Protein AF-A0A090R0D5-F1 (afdb_monomer_lite)

Structure (mmCIF, N/CA/C/O backbone):
data_AF-A0A090R0D5-F1
#
_entry.id   AF-A0A090R0D5-F1
#
loop_
_atom_site.group_PDB
_atom_site.id
_atom_site.type_symbol
_atom_site.label_atom_id
_atom_site.label_alt_id
_atom_site.label_comp_id
_atom_site.label_asym_id
_atom_site.label_entity_id
_atom_site.label_seq_id
_atom_site.pdbx_PDB_ins_code
_atom_site.Cartn_x
_atom_site.Cartn_y
_atom_site.Cartn_z
_atom_site.occupancy
_atom_site.B_iso_or_equiv
_atom_site.auth_seq_id
_atom_site.auth_comp_id
_atom_site.auth_asym_id
_atom_site.auth_atom_id
_atom_site.pdbx_PDB_model_num
ATOM 1 N N . MET A 1 1 ? 9.047 5.800 -23.393 1.00 75.44 1 MET A N 1
ATOM 2 C CA . MET A 1 1 ? 8.888 5.229 -22.033 1.00 75.44 1 MET A CA 1
ATOM 3 C C . MET A 1 1 ? 7.457 4.757 -21.819 1.00 75.44 1 MET A C 1
ATOM 5 O O . MET A 1 1 ? 7.276 3.574 -21.584 1.00 75.44 1 MET A O 1
ATOM 9 N N . VAL A 1 2 ? 6.457 5.630 -21.996 1.00 76.44 2 VAL A N 1
ATOM 10 C CA . VAL A 1 2 ? 5.025 5.266 -21.950 1.00 76.44 2 VAL A CA 1
ATOM 11 C C . VAL A 1 2 ? 4.692 4.081 -22.865 1.00 76.44 2 VAL A C 1
ATOM 13 O O . VAL A 1 2 ? 4.109 3.107 -22.404 1.00 76.44 2 VAL A O 1
ATOM 16 N N . ASP A 1 3 ? 5.153 4.093 -24.118 1.00 75.75 3 ASP A N 1
ATOM 17 C CA . ASP A 1 3 ? 4.887 2.983 -25.048 1.00 75.75 3 ASP A CA 1
ATOM 18 C C . ASP A 1 3 ? 5.462 1.649 -24.556 1.00 75.75 3 ASP A C 1
ATOM 20 O O . ASP A 1 3 ? 4.856 0.603 -24.746 1.00 75.75 3 ASP A O 1
ATOM 24 N N . LYS A 1 4 ? 6.596 1.670 -23.845 1.00 79.62 4 LYS A N 1
ATOM 25 C CA . LYS A 1 4 ? 7.201 0.457 -23.279 1.00 79.62 4 LYS A CA 1
ATOM 26 C C . LYS A 1 4 ? 6.389 -0.105 -22.107 1.00 79.62 4 LYS A C 1
ATOM 28 O O . LYS A 1 4 ? 6.327 -1.321 -21.955 1.00 79.62 4 LYS A O 1
ATOM 33 N N . LEU A 1 5 ? 5.762 0.766 -21.310 1.00 80.50 5 LEU A N 1
ATOM 34 C CA . LEU A 1 5 ? 4.833 0.360 -20.250 1.00 80.50 5 LEU A CA 1
ATOM 35 C C . LEU A 1 5 ? 3.595 -0.321 -20.848 1.00 80.50 5 LEU A C 1
ATOM 37 O O . LEU A 1 5 ? 3.241 -1.407 -20.399 1.00 80.50 5 LEU A O 1
ATOM 41 N N . LYS A 1 6 ? 3.028 0.261 -21.917 1.00 73.31 6 LYS A N 1
ATOM 42 C CA . LYS A 1 6 ? 1.845 -0.254 -22.631 1.00 73.31 6 LYS A CA 1
ATOM 43 C C . LYS A 1 6 ? 2.079 -1.567 -23.364 1.00 73.31 6 LYS A C 1
ATOM 45 O O . LYS A 1 6 ? 1.202 -2.419 -23.394 1.00 73.31 6 LYS A O 1
ATOM 50 N N . LEU A 1 7 ? 3.238 -1.703 -24.005 1.00 69.94 7 LEU A N 1
ATOM 51 C CA . LEU A 1 7 ? 3.538 -2.833 -24.884 1.00 69.94 7 LEU A CA 1
ATOM 52 C C . LEU A 1 7 ? 3.972 -4.096 -24.125 1.00 69.94 7 LEU A C 1
ATOM 54 O O . LEU A 1 7 ? 4.302 -5.083 -24.774 1.00 69.94 7 LEU A O 1
ATOM 58 N N . GLU A 1 8 ? 4.010 -4.063 -22.784 1.00 64.44 8 GLU A N 1
ATOM 59 C CA . GLU A 1 8 ? 4.335 -5.211 -21.915 1.00 64.44 8 GLU A CA 1
ATOM 60 C C . GLU A 1 8 ? 5.599 -5.983 -22.348 1.00 64.44 8 GLU A C 1
ATOM 62 O O . GLU A 1 8 ? 5.717 -7.195 -22.177 1.00 64.44 8 GLU A O 1
ATOM 67 N N . THR A 1 9 ? 6.563 -5.283 -22.949 1.00 66.81 9 THR A N 1
ATOM 68 C CA . THR A 1 9 ? 7.792 -5.910 -23.453 1.00 66.81 9 THR A CA 1
ATOM 69 C C . THR A 1 9 ? 8.678 -6.403 -22.310 1.00 66.81 9 THR A C 1
ATOM 71 O O . THR A 1 9 ? 8.597 -5.892 -21.193 1.00 66.81 9 THR A O 1
ATOM 74 N N . SER A 1 10 ? 9.568 -7.358 -22.598 1.00 78.25 10 SER A N 1
ATOM 75 C CA . SER A 1 10 ? 10.576 -7.825 -21.640 1.00 78.25 10 SER A CA 1
ATOM 76 C C . SER A 1 10 ? 11.372 -6.645 -21.073 1.00 78.25 10 SER A C 1
ATOM 78 O O . SER A 1 10 ? 11.979 -5.879 -21.835 1.00 78.25 10 SER A O 1
ATOM 80 N N . TRP A 1 11 ? 11.381 -6.510 -19.751 1.00 86.62 11 TRP A N 1
ATOM 81 C CA . TRP A 1 11 ? 12.181 -5.511 -19.052 1.00 86.62 11 TRP A CA 1
ATOM 82 C C . TRP A 1 11 ? 13.589 -6.043 -18.814 1.00 86.62 11 TRP A C 1
ATOM 84 O O . TRP A 1 11 ? 13.775 -7.221 -18.525 1.00 86.62 11 TRP A O 1
ATOM 94 N N . LYS A 1 12 ? 14.583 -5.171 -18.968 1.00 90.62 12 LYS A N 1
ATOM 95 C CA . LYS A 1 12 ? 15.948 -5.411 -18.499 1.00 90.62 12 LYS A CA 1
ATOM 96 C C . LYS A 1 12 ? 16.246 -4.477 -17.338 1.00 90.62 12 LYS A C 1
ATOM 98 O O . LYS A 1 12 ? 15.619 -3.420 -17.219 1.00 90.62 12 LYS A O 1
ATOM 103 N N . ILE A 1 13 ? 17.237 -4.828 -16.526 1.00 92.19 13 ILE A N 1
ATOM 104 C CA . ILE A 1 13 ? 17.638 -4.009 -15.379 1.00 92.19 13 ILE A CA 1
ATOM 105 C C . ILE A 1 13 ? 17.970 -2.566 -15.794 1.00 92.19 13 ILE A C 1
ATOM 107 O O . ILE A 1 13 ? 17.505 -1.630 -15.150 1.00 92.19 13 ILE A O 1
ATOM 111 N N . GLU A 1 14 ? 18.629 -2.355 -16.942 1.00 93.25 14 GLU A N 1
ATOM 112 C CA . GLU A 1 14 ? 18.982 -1.014 -17.428 1.00 93.25 14 GLU A CA 1
ATOM 113 C C . GLU A 1 14 ? 17.752 -0.185 -17.827 1.00 93.25 14 GLU A C 1
ATOM 115 O O . GLU A 1 14 ? 17.787 1.047 -17.814 1.00 93.25 14 GLU A O 1
ATOM 120 N N . ASP A 1 15 ? 16.655 -0.835 -18.220 1.00 91.94 15 ASP A N 1
ATOM 121 C CA . ASP A 1 15 ? 15.403 -0.148 -18.539 1.00 91.94 15 ASP A CA 1
ATOM 122 C C . ASP A 1 15 ? 14.701 0.342 -17.273 1.00 91.94 15 ASP A C 1
ATOM 124 O O . ASP A 1 15 ? 14.187 1.464 -17.238 1.00 91.94 15 ASP A O 1
ATOM 128 N N . ILE A 1 16 ? 14.694 -0.497 -16.237 1.00 92.75 16 ILE A N 1
ATOM 129 C CA . ILE A 1 16 ? 14.079 -0.199 -14.943 1.00 92.75 16 ILE A CA 1
ATOM 130 C C . ILE A 1 16 ? 14.885 0.880 -14.228 1.00 92.75 16 ILE A C 1
ATOM 132 O O . ILE A 1 16 ? 14.307 1.835 -13.715 1.00 92.75 16 ILE A O 1
ATOM 136 N N . GLU A 1 17 ? 16.211 0.788 -14.269 1.00 94.62 17 GLU A N 1
ATOM 137 C CA . GLU A 1 17 ? 17.109 1.809 -13.743 1.00 94.62 17 GLU A CA 1
ATOM 138 C C . GLU A 1 17 ? 16.849 3.171 -14.409 1.00 94.62 17 GLU A C 1
ATOM 140 O O . GLU A 1 17 ? 16.641 4.183 -13.731 1.00 94.62 17 GLU A O 1
ATOM 145 N N . LYS A 1 18 ? 16.769 3.207 -15.749 1.00 93.75 18 LYS A N 1
ATOM 146 C CA . LYS A 1 18 ? 16.425 4.431 -16.494 1.00 93.75 18 LYS A CA 1
ATOM 147 C C . LYS A 1 18 ? 15.059 4.975 -16.095 1.00 93.75 18 LYS A C 1
ATOM 149 O O . LYS A 1 18 ? 14.928 6.185 -15.910 1.00 93.75 18 LYS A O 1
ATOM 154 N N . LEU A 1 19 ? 14.051 4.114 -15.959 1.00 94.19 19 LEU A N 1
ATOM 155 C CA . LEU A 1 19 ? 12.719 4.506 -15.501 1.00 94.19 19 LEU A CA 1
ATOM 156 C C . LEU A 1 19 ? 12.769 5.089 -14.085 1.00 94.19 19 LEU A C 1
ATOM 158 O O . LEU A 1 19 ? 12.218 6.164 -13.851 1.00 94.19 19 LEU A O 1
ATOM 162 N N . PHE A 1 20 ? 13.463 4.434 -13.156 1.00 94.94 20 PHE A N 1
ATOM 163 C CA . PHE A 1 20 ? 13.626 4.900 -11.784 1.00 94.94 20 PHE A CA 1
ATOM 164 C C . PHE A 1 20 ? 14.265 6.292 -11.736 1.00 94.94 20 PHE A C 1
ATOM 166 O O . PHE A 1 20 ? 13.717 7.206 -11.109 1.00 94.94 20 PHE A O 1
ATOM 173 N N . PHE A 1 21 ? 15.389 6.490 -12.430 1.00 95.06 21 PHE A N 1
ATOM 174 C CA . PHE A 1 21 ? 16.049 7.794 -12.474 1.00 95.06 21 PHE A CA 1
ATOM 175 C C . PHE A 1 21 ? 15.197 8.853 -13.169 1.00 95.06 21 PHE A C 1
ATOM 177 O O . PHE A 1 21 ? 15.173 10.003 -12.723 1.00 95.06 21 PHE A O 1
ATOM 184 N N . TYR A 1 22 ? 14.447 8.477 -14.206 1.00 94.81 22 TYR A N 1
ATOM 185 C CA . TYR A 1 22 ? 13.519 9.378 -14.877 1.00 94.81 22 TYR A CA 1
ATOM 186 C C . TYR A 1 22 ? 12.387 9.834 -13.943 1.00 94.81 22 TYR A C 1
ATOM 188 O O . TYR A 1 22 ? 12.169 11.036 -13.808 1.00 94.81 22 TYR A O 1
ATOM 196 N N . LEU A 1 23 ? 11.731 8.912 -13.226 1.00 94.56 23 LEU A N 1
ATOM 197 C CA . LEU A 1 23 ? 10.685 9.218 -12.234 1.00 94.56 23 LEU A CA 1
ATOM 198 C C . LEU A 1 23 ? 11.216 10.053 -11.058 1.00 94.56 23 LEU A C 1
ATOM 200 O O . LEU A 1 23 ? 10.482 10.840 -10.445 1.00 94.56 23 LEU A O 1
ATOM 204 N N . LYS A 1 24 ? 12.493 9.868 -10.705 1.00 93.12 24 LYS A N 1
ATOM 205 C CA . LYS A 1 24 ? 13.168 10.660 -9.674 1.00 93.12 24 LYS A CA 1
ATOM 206 C C . LYS A 1 24 ? 13.416 12.095 -10.145 1.00 93.12 24 LYS A C 1
ATOM 208 O O . LYS A 1 24 ? 13.184 13.011 -9.362 1.00 93.12 24 LYS A O 1
ATOM 213 N N . LYS A 1 25 ? 13.874 12.276 -11.387 1.00 95.56 25 LYS A N 1
ATOM 214 C CA . LYS A 1 25 ? 14.257 13.580 -11.949 1.00 95.56 25 LYS A CA 1
ATOM 215 C C . LYS A 1 25 ? 13.063 14.429 -12.400 1.00 95.56 25 LYS A C 1
ATOM 217 O O . LYS A 1 25 ? 13.152 15.644 -12.290 1.00 95.56 25 LYS A O 1
ATOM 222 N N . ASN A 1 26 ? 11.982 13.800 -12.862 1.00 94.12 26 ASN A N 1
ATOM 223 C CA . ASN A 1 26 ? 10.832 14.472 -13.479 1.00 94.12 26 ASN A CA 1
ATOM 224 C C . ASN A 1 26 ? 9.537 14.124 -12.710 1.00 94.12 26 ASN A C 1
ATOM 226 O O . ASN A 1 26 ? 8.776 13.249 -13.135 1.00 94.12 26 ASN A O 1
ATOM 230 N N . PRO A 1 27 ? 9.304 14.696 -11.511 1.00 90.81 27 PRO A N 1
ATOM 231 C CA . PRO A 1 27 ? 8.126 14.387 -10.697 1.00 90.81 27 PRO A CA 1
ATOM 232 C C . PRO A 1 27 ? 6.788 14.700 -11.383 1.00 90.81 27 PRO A C 1
ATOM 234 O O . PRO A 1 27 ? 5.810 13.998 -11.138 1.00 90.81 27 PRO A O 1
ATOM 237 N N . GLU A 1 28 ? 6.747 15.708 -12.248 1.00 90.00 28 GLU A N 1
ATOM 238 C CA . GLU A 1 28 ? 5.593 16.106 -13.058 1.00 90.00 28 GLU A CA 1
ATOM 239 C C . GLU A 1 28 ? 5.170 15.034 -14.077 1.00 90.00 28 GLU A C 1
ATOM 241 O O . GLU A 1 28 ? 3.982 14.870 -14.347 1.00 90.00 28 GLU A O 1
ATOM 246 N N . GLU A 1 29 ? 6.117 14.224 -14.552 1.00 90.06 29 GLU A N 1
ATOM 247 C CA . GLU A 1 29 ? 5.882 13.142 -15.519 1.00 90.06 29 GLU A CA 1
ATOM 248 C C . GLU A 1 29 ? 5.432 11.829 -14.855 1.00 90.06 29 GLU A C 1
ATOM 250 O O . GLU A 1 29 ? 5.166 10.827 -15.523 1.00 90.06 29 GLU A O 1
ATOM 255 N N . ARG A 1 30 ? 5.328 11.794 -13.520 1.00 92.69 30 ARG A N 1
ATOM 256 C CA . ARG A 1 30 ? 4.920 10.584 -12.789 1.00 92.69 30 ARG A CA 1
ATOM 257 C C . ARG A 1 30 ? 3.496 10.172 -13.105 1.00 92.69 30 ARG A C 1
ATOM 259 O O . ARG A 1 30 ? 3.254 8.992 -13.311 1.00 92.69 30 ARG A O 1
ATOM 266 N N . THR A 1 31 ? 2.568 11.125 -13.150 1.00 92.50 31 THR A N 1
ATOM 267 C CA . THR A 1 31 ? 1.147 10.841 -13.379 1.00 92.50 31 THR A CA 1
ATOM 268 C C . THR A 1 31 ? 0.898 10.079 -14.678 1.00 92.50 31 THR A C 1
ATOM 270 O O . THR A 1 31 ? 0.329 8.993 -14.592 1.00 92.50 31 THR A O 1
ATOM 273 N N . PRO A 1 32 ? 1.333 10.557 -15.861 1.00 91.69 32 PRO A N 1
ATOM 274 C CA . PRO A 1 32 ? 1.107 9.815 -17.099 1.00 91.69 32 PRO A CA 1
ATOM 275 C C . PRO A 1 32 ? 1.817 8.454 -17.118 1.00 91.69 32 PRO A C 1
ATOM 277 O O . PRO A 1 32 ? 1.304 7.517 -17.715 1.00 91.69 32 PRO A O 1
ATOM 280 N N . LEU A 1 33 ? 2.962 8.298 -16.443 1.00 92.69 33 LEU A N 1
ATOM 281 C CA . LEU A 1 33 ? 3.661 7.009 -16.375 1.00 92.69 33 LEU A CA 1
ATOM 282 C C . LEU A 1 33 ? 2.969 6.009 -15.444 1.00 92.69 33 LEU A C 1
ATOM 284 O O . LEU A 1 33 ? 2.751 4.863 -15.823 1.00 92.69 33 LEU A O 1
ATOM 288 N N . PHE A 1 34 ? 2.610 6.430 -14.234 1.00 95.12 34 PHE A N 1
ATOM 289 C CA . PHE A 1 34 ? 1.933 5.584 -13.254 1.00 95.12 34 PHE A CA 1
ATOM 290 C C . PHE A 1 34 ? 0.502 5.245 -13.654 1.00 95.12 34 PHE A C 1
ATOM 292 O O . PHE A 1 34 ? -0.005 4.199 -13.251 1.00 95.12 34 PHE A O 1
ATOM 299 N N . TRP A 1 35 ? -0.129 6.078 -14.486 1.00 92.88 35 TRP A N 1
ATOM 300 C CA . TRP A 1 35 ? -1.421 5.746 -15.071 1.00 92.88 35 TRP A CA 1
ATOM 301 C C . TRP A 1 35 ? -1.366 4.460 -15.909 1.00 92.88 35 TRP A C 1
ATOM 303 O O . TRP A 1 35 ? -2.249 3.602 -15.834 1.00 92.88 35 TRP A O 1
ATOM 313 N N . GLU A 1 36 ? -0.276 4.322 -16.658 1.00 92.31 36 GLU A N 1
ATOM 314 C CA . GLU A 1 36 ? -0.062 3.284 -17.667 1.00 92.31 36 GLU A CA 1
ATOM 315 C C . GLU A 1 36 ?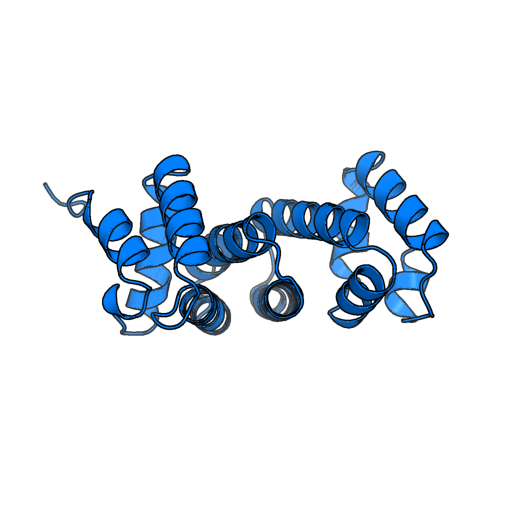 0.639 2.036 -17.113 1.00 92.31 36 GLU A C 1
ATOM 317 O O . GLU A 1 36 ? 0.743 1.029 -17.808 1.00 92.31 36 GLU A O 1
ATOM 322 N N . MET A 1 37 ? 1.125 2.079 -15.868 1.00 92.62 37 MET A N 1
ATOM 323 C CA . MET A 1 37 ? 1.676 0.897 -15.203 1.00 92.62 37 MET A CA 1
ATOM 324 C C . MET A 1 37 ? 0.585 -0.132 -14.925 1.00 92.62 37 MET A C 1
ATOM 326 O O . MET A 1 37 ? -0.491 0.218 -14.475 1.00 92.62 37 MET A O 1
ATOM 330 N N . SER A 1 38 ? 0.889 -1.406 -15.107 1.00 94.06 38 SER A N 1
ATOM 331 C CA . SER A 1 38 ? 0.038 -2.558 -14.803 1.00 94.06 38 SER A CA 1
ATOM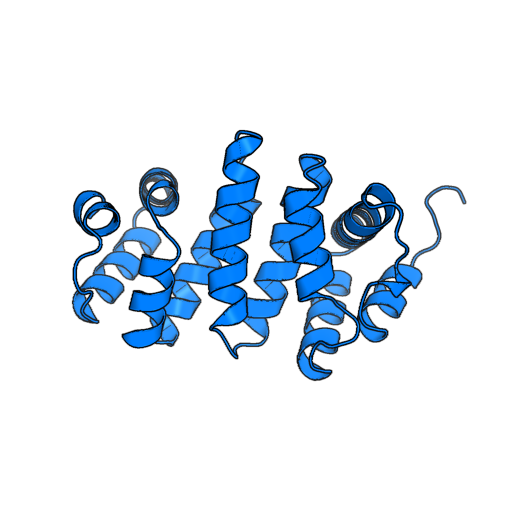 332 C C . SER A 1 38 ? 0.706 -3.477 -13.779 1.00 94.06 38 SER A C 1
ATOM 334 O O . SER A 1 38 ? 1.892 -3.342 -13.470 1.00 94.06 38 SER A O 1
ATOM 336 N N . GLU A 1 39 ? -0.038 -4.465 -13.293 1.00 94.81 39 GLU A N 1
ATOM 337 C CA . GLU A 1 39 ? 0.451 -5.564 -12.457 1.00 94.81 39 GLU A CA 1
ATOM 338 C C . GLU A 1 39 ? 1.652 -6.243 -13.123 1.00 94.81 39 GLU A C 1
ATOM 340 O O . GLU A 1 39 ? 2.694 -6.430 -12.500 1.00 94.81 39 GLU A O 1
ATOM 345 N N . LYS A 1 40 ? 1.566 -6.522 -14.429 1.00 93.94 40 LYS A N 1
ATOM 346 C CA . LYS A 1 40 ? 2.658 -7.146 -15.188 1.00 93.94 40 LYS A CA 1
ATOM 347 C C . LYS A 1 40 ? 3.937 -6.318 -15.173 1.00 93.94 40 LYS A C 1
ATOM 349 O O . LYS A 1 40 ? 5.020 -6.895 -15.143 1.00 93.94 40 LYS A O 1
ATOM 354 N N . ASN A 1 41 ? 3.839 -4.985 -15.159 1.00 94.31 41 ASN A N 1
ATOM 355 C CA . ASN A 1 41 ? 5.027 -4.146 -15.011 1.00 94.31 41 ASN A CA 1
ATOM 356 C C . ASN A 1 41 ? 5.671 -4.356 -13.636 1.00 94.31 41 ASN A C 1
ATOM 358 O O . ASN A 1 41 ? 6.877 -4.558 -13.572 1.00 94.31 41 ASN A O 1
ATOM 362 N N . PHE A 1 42 ? 4.885 -4.385 -12.556 1.00 96.00 42 PHE A N 1
ATOM 363 C CA . PHE A 1 42 ? 5.405 -4.635 -11.208 1.00 96.00 42 PHE A CA 1
ATOM 364 C C . PHE A 1 42 ? 6.027 -6.025 -11.058 1.00 96.00 42 PHE A C 1
ATOM 366 O O . PHE A 1 42 ? 7.098 -6.141 -10.467 1.00 96.00 42 PHE A O 1
ATOM 373 N N . HIS A 1 43 ? 5.410 -7.056 -11.639 1.00 95.44 43 HIS A N 1
ATOM 374 C CA . HIS A 1 43 ? 5.989 -8.399 -11.693 1.00 95.44 43 HIS A CA 1
ATOM 375 C C . HIS A 1 43 ? 7.326 -8.408 -12.447 1.00 95.44 43 HIS A C 1
ATOM 377 O O . HIS A 1 43 ? 8.317 -8.905 -11.922 1.00 95.44 43 HIS A O 1
ATOM 383 N N . ALA A 1 44 ? 7.388 -7.781 -13.625 1.00 93.44 44 ALA A N 1
ATOM 384 C CA . ALA A 1 44 ? 8.628 -7.685 -14.390 1.00 93.44 44 ALA A CA 1
ATOM 385 C C . ALA A 1 44 ? 9.720 -6.913 -13.630 1.00 93.44 44 ALA A C 1
ATOM 387 O O . ALA A 1 44 ? 10.891 -7.282 -13.690 1.00 93.44 44 ALA A O 1
ATOM 388 N N . PHE A 1 45 ? 9.352 -5.860 -12.893 1.00 95.12 45 PHE A N 1
ATOM 389 C CA . PHE A 1 45 ? 10.300 -5.125 -12.058 1.00 95.12 45 PHE A CA 1
ATOM 390 C C . PHE A 1 45 ? 10.843 -6.003 -10.931 1.00 95.12 45 PHE A C 1
ATOM 392 O O . PHE A 1 45 ? 12.052 -6.032 -10.729 1.00 95.12 45 PHE A O 1
ATOM 399 N N . PHE A 1 46 ? 9.965 -6.739 -10.243 1.00 96.44 46 PHE A N 1
ATOM 400 C CA . PHE A 1 46 ? 10.338 -7.642 -9.155 1.00 96.44 46 PHE A CA 1
ATOM 401 C C . PHE A 1 46 ? 11.285 -8.757 -9.615 1.00 96.44 46 PHE A C 1
ATOM 403 O O . PHE A 1 46 ? 12.257 -9.053 -8.927 1.00 96.44 46 PHE A O 1
ATOM 410 N N . GLU A 1 47 ? 11.026 -9.344 -10.786 1.00 94.31 47 GLU A N 1
ATOM 411 C CA . GLU A 1 47 ? 11.867 -10.397 -11.368 1.00 94.31 47 GLU A CA 1
ATOM 412 C C . GLU A 1 47 ? 13.239 -9.890 -11.826 1.00 94.31 47 GLU A C 1
ATOM 414 O O . GLU A 1 47 ? 14.210 -10.644 -11.806 1.00 94.31 47 GLU A O 1
ATOM 419 N N . CYS A 1 48 ? 13.330 -8.627 -12.249 1.00 94.00 48 CYS A N 1
ATOM 420 C CA . CYS A 1 48 ? 14.587 -8.050 -12.714 1.00 94.00 48 CYS A CA 1
ATOM 421 C C . CYS A 1 48 ? 15.479 -7.569 -11.568 1.00 94.00 48 CYS A C 1
ATOM 423 O O . CYS A 1 48 ? 16.673 -7.854 -11.578 1.00 94.00 48 CYS A O 1
ATOM 425 N N . ASP A 1 49 ? 14.925 -6.781 -10.641 1.00 95.31 49 ASP A N 1
ATOM 426 C CA . ASP A 1 49 ? 15.684 -6.175 -9.548 1.00 95.31 49 ASP A CA 1
ATOM 427 C C . ASP A 1 49 ? 14.767 -5.736 -8.392 1.00 95.31 49 ASP A C 1
ATOM 429 O O . ASP A 1 49 ? 13.898 -4.869 -8.540 1.00 95.31 49 ASP A O 1
ATOM 433 N N . ILE A 1 50 ? 14.982 -6.328 -7.214 1.00 96.19 50 ILE A N 1
ATOM 434 C CA . ILE A 1 50 ? 14.134 -6.125 -6.030 1.00 96.19 50 ILE A CA 1
ATOM 435 C C . ILE A 1 50 ? 14.252 -4.692 -5.485 1.00 96.19 50 ILE A C 1
ATOM 437 O O . ILE A 1 50 ? 13.254 -4.132 -5.019 1.00 96.19 50 ILE A O 1
ATOM 441 N N . ASP A 1 51 ? 15.429 -4.069 -5.571 1.00 96.31 51 ASP A N 1
ATOM 442 C CA . ASP A 1 51 ? 15.672 -2.737 -5.011 1.00 96.31 51 ASP A CA 1
ATOM 443 C C . ASP A 1 51 ? 15.000 -1.646 -5.852 1.00 96.31 51 ASP A C 1
ATOM 445 O O . ASP A 1 51 ? 14.333 -0.744 -5.317 1.00 96.31 51 ASP A O 1
ATOM 449 N N . PHE A 1 52 ? 15.097 -1.745 -7.180 1.00 96.44 52 PHE A N 1
ATOM 450 C CA . PHE A 1 52 ? 14.361 -0.870 -8.083 1.00 96.44 52 PHE A CA 1
ATOM 451 C C . PHE A 1 52 ? 12.858 -1.119 -8.010 1.00 96.44 52 PHE A C 1
ATOM 453 O O . PHE A 1 52 ? 12.097 -0.149 -7.970 1.00 96.44 52 PHE A O 1
ATOM 460 N N . PHE A 1 53 ? 12.417 -2.378 -7.928 1.00 97.62 53 PHE A N 1
ATOM 461 C CA . PHE A 1 53 ? 11.011 -2.711 -7.705 1.00 97.62 53 PHE A CA 1
ATOM 462 C C . PHE A 1 53 ? 10.462 -2.033 -6.449 1.00 97.62 53 PHE A C 1
ATOM 464 O O . PHE A 1 53 ? 9.446 -1.334 -6.527 1.00 97.62 53 PHE A O 1
ATOM 471 N N . LYS A 1 54 ? 11.147 -2.181 -5.306 1.00 98.19 54 LYS A N 1
ATOM 472 C CA . LYS A 1 54 ? 10.749 -1.552 -4.042 1.00 98.19 54 LYS A CA 1
ATOM 473 C C . LYS A 1 54 ? 10.679 -0.037 -4.200 1.00 98.19 54 LYS A C 1
ATOM 475 O O . LYS A 1 54 ? 9.667 0.585 -3.878 1.00 98.19 54 LYS A O 1
ATOM 480 N N . SER A 1 55 ? 11.727 0.555 -4.765 1.00 97.62 55 SER A N 1
ATOM 481 C CA . SER A 1 55 ? 11.842 2.003 -4.926 1.00 97.62 55 SER A CA 1
ATOM 482 C C . SER A 1 55 ? 10.776 2.601 -5.850 1.00 97.62 55 SER A C 1
ATOM 484 O O . SER A 1 55 ? 10.252 3.681 -5.574 1.00 97.62 55 SER A O 1
ATOM 486 N N . ILE A 1 56 ? 10.444 1.929 -6.954 1.00 97.56 56 ILE A N 1
ATOM 487 C CA . ILE A 1 56 ? 9.384 2.356 -7.878 1.00 97.56 56 ILE A CA 1
ATOM 488 C C . ILE A 1 56 ? 8.013 2.180 -7.223 1.00 97.56 56 ILE A C 1
ATOM 490 O O . ILE A 1 56 ? 7.185 3.087 -7.299 1.00 97.56 56 ILE A O 1
ATOM 494 N N . SER A 1 57 ? 7.790 1.063 -6.533 1.00 98.44 57 SER A N 1
ATOM 495 C CA . SER A 1 57 ? 6.525 0.763 -5.857 1.00 98.44 57 SER A CA 1
ATOM 496 C C . SER A 1 57 ? 6.197 1.776 -4.760 1.00 98.44 57 SER A C 1
ATOM 498 O O . SER A 1 57 ? 5.090 2.307 -4.732 1.00 98.44 57 SER A O 1
ATOM 500 N N . LEU A 1 58 ? 7.169 2.151 -3.922 1.00 98.19 58 LEU A N 1
ATOM 501 C CA . LEU A 1 58 ? 6.972 3.198 -2.911 1.00 98.19 58 LEU A CA 1
ATOM 502 C C . LEU A 1 58 ? 6.585 4.546 -3.543 1.00 98.19 58 LEU A C 1
ATOM 504 O O . LEU A 1 58 ? 5.674 5.218 -3.057 1.00 98.19 58 LEU A O 1
ATOM 508 N N . ARG A 1 59 ? 7.202 4.909 -4.678 1.00 97.56 59 ARG A N 1
ATOM 509 C CA . ARG A 1 59 ? 6.842 6.124 -5.434 1.00 97.56 59 ARG A CA 1
ATOM 510 C C . ARG A 1 59 ? 5.450 6.045 -6.052 1.00 97.56 59 ARG A C 1
ATOM 512 O O . ARG A 1 59 ? 4.754 7.058 -6.086 1.00 97.56 59 ARG A O 1
ATOM 519 N N . TYR A 1 60 ? 5.056 4.872 -6.542 1.00 98.12 60 TYR A N 1
ATOM 520 C CA . TYR A 1 60 ? 3.698 4.632 -7.022 1.00 98.12 60 TYR A CA 1
ATOM 521 C C . TYR A 1 60 ? 2.689 4.818 -5.883 1.00 98.12 60 TYR A C 1
ATOM 523 O O . TYR A 1 60 ? 1.661 5.475 -6.062 1.00 98.12 60 TYR A O 1
ATOM 531 N N . PHE A 1 61 ? 3.022 4.330 -4.684 1.00 98.19 61 PHE A N 1
ATOM 532 C CA . PHE A 1 61 ? 2.178 4.498 -3.510 1.00 98.19 61 PHE A CA 1
ATOM 533 C C . PHE A 1 61 ? 2.044 5.966 -3.093 1.00 98.19 61 PHE A C 1
ATOM 535 O O . PHE A 1 61 ? 0.934 6.442 -2.859 1.00 98.19 61 PHE A O 1
ATOM 542 N N . ASP A 1 62 ? 3.152 6.711 -3.051 1.00 96.38 62 ASP A N 1
ATOM 543 C CA . ASP A 1 62 ? 3.140 8.156 -2.784 1.00 96.38 62 ASP A CA 1
ATOM 544 C C . ASP A 1 62 ? 2.276 8.926 -3.785 1.00 96.38 62 ASP A C 1
ATOM 546 O O . ASP A 1 62 ? 1.533 9.844 -3.417 1.00 96.38 62 ASP A O 1
ATOM 550 N N . TRP A 1 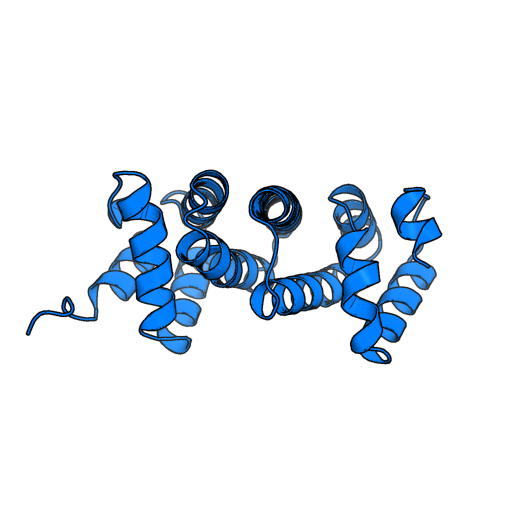63 ? 2.369 8.551 -5.062 1.00 96.25 63 TRP A N 1
ATOM 551 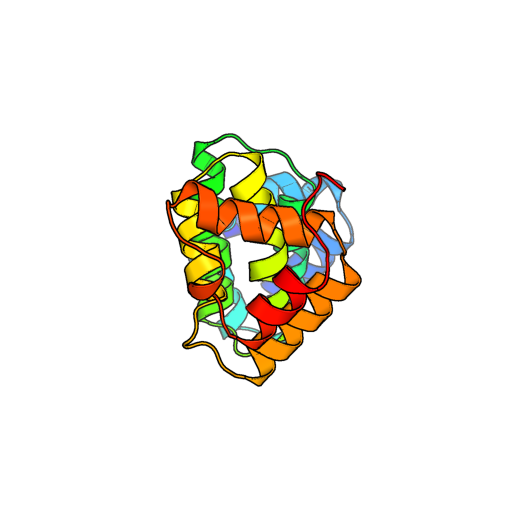C CA . TRP A 1 63 ? 1.607 9.183 -6.124 1.00 96.25 63 TRP A CA 1
ATOM 552 C C . TRP A 1 63 ? 0.107 9.015 -5.914 1.00 96.25 63 TRP A C 1
ATOM 554 O O . TRP A 1 63 ? -0.603 10.022 -5.867 1.00 96.25 63 TRP A O 1
ATOM 564 N N . PHE A 1 64 ? -0.393 7.789 -5.721 1.00 95.19 64 PHE A N 1
ATOM 565 C CA . PHE A 1 64 ? -1.834 7.628 -5.540 1.00 95.19 64 PHE A CA 1
ATOM 566 C C . PHE A 1 64 ? -2.313 8.185 -4.193 1.00 95.19 64 PHE A C 1
ATOM 568 O O . PHE A 1 64 ? -3.428 8.690 -4.088 1.00 95.19 64 PHE A O 1
ATOM 575 N N . TYR A 1 65 ? -1.467 8.162 -3.161 1.00 94.12 65 TYR A N 1
ATOM 576 C CA . TYR A 1 65 ? -1.807 8.706 -1.848 1.00 94.12 65 TYR A CA 1
ATOM 577 C C . TYR A 1 65 ? -2.028 10.228 -1.861 1.00 94.12 65 TYR A C 1
ATOM 579 O O . TYR A 1 65 ? -2.808 10.755 -1.055 1.00 94.12 65 TYR A O 1
ATOM 587 N N . SER A 1 66 ? -1.320 10.941 -2.740 1.00 91.44 66 SER A N 1
ATOM 588 C CA . SER A 1 66 ? -1.371 12.404 -2.883 1.00 91.44 66 SER A CA 1
ATOM 589 C C . SER A 1 66 ? -2.279 12.889 -4.019 1.00 91.44 66 SER A C 1
ATOM 591 O O . SER A 1 66 ? -2.553 14.085 -4.108 1.00 91.44 66 SER A O 1
ATOM 593 N N . SER A 1 67 ? -2.786 11.975 -4.845 1.00 90.44 67 SER A N 1
ATOM 594 C CA . SER A 1 67 ? -3.623 12.278 -6.007 1.00 90.44 67 SER A CA 1
ATOM 595 C C . SER A 1 67 ? -5.117 12.085 -5.719 1.00 90.44 67 SER A C 1
ATOM 597 O O . SER A 1 67 ? -5.520 11.596 -4.665 1.00 90.44 67 SER A O 1
ATOM 599 N N . SER A 1 68 ? -5.959 12.506 -6.663 1.00 86.94 68 SER A N 1
ATOM 600 C CA . SER A 1 68 ? -7.400 12.226 -6.677 1.00 86.94 68 SER A CA 1
ATOM 601 C C . SER A 1 68 ? -7.748 11.487 -7.960 1.00 86.94 68 SER A C 1
ATOM 603 O O . SER A 1 68 ? -7.225 11.821 -9.022 1.00 86.94 68 SER A O 1
ATOM 605 N N . PHE A 1 69 ? -8.632 10.500 -7.860 1.00 88.56 69 PHE A N 1
ATOM 606 C CA . PHE A 1 69 ? -8.973 9.621 -8.973 1.00 88.56 69 PHE A CA 1
ATOM 607 C C . PHE A 1 69 ? -10.477 9.526 -9.166 1.00 88.56 69 PHE A C 1
ATOM 609 O O . PHE A 1 69 ? -11.259 9.778 -8.243 1.00 88.56 69 PHE A O 1
ATOM 616 N N . SER A 1 70 ? -10.878 9.134 -10.376 1.00 87.75 70 SER A N 1
ATOM 617 C CA . SER A 1 70 ? -12.238 8.666 -10.600 1.00 87.75 70 SER A CA 1
ATOM 618 C C . SER A 1 70 ? -12.495 7.408 -9.771 1.00 87.75 70 SER A C 1
ATOM 620 O O . SER A 1 70 ? -11.582 6.671 -9.388 1.00 87.75 70 SER A O 1
ATOM 622 N N . PHE A 1 71 ? -13.770 7.176 -9.488 1.00 83.56 71 PHE A N 1
ATOM 623 C CA . PHE A 1 71 ? -14.209 6.070 -8.651 1.00 83.56 71 PHE A CA 1
ATOM 624 C C . PHE A 1 71 ? -13.751 4.705 -9.189 1.00 83.56 71 PHE A C 1
ATOM 626 O O . PHE A 1 71 ? -13.207 3.913 -8.428 1.00 83.56 71 PHE A O 1
ATOM 633 N N . ASP A 1 72 ? -13.869 4.478 -10.500 1.00 88.44 72 ASP A N 1
ATOM 634 C CA . ASP A 1 72 ? -13.493 3.204 -11.131 1.00 88.44 72 ASP A CA 1
ATOM 635 C C . ASP A 1 72 ? -11.978 2.976 -11.137 1.00 88.44 72 ASP A C 1
ATOM 637 O O . ASP A 1 72 ? -11.498 1.855 -10.992 1.00 88.44 72 ASP A O 1
ATOM 641 N N . TYR A 1 73 ? -11.196 4.05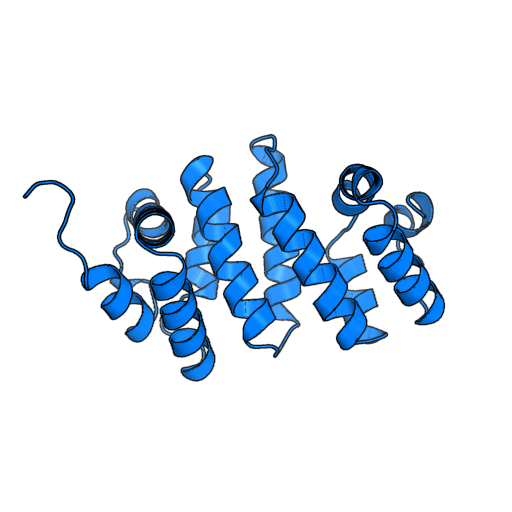0 -11.242 1.00 93.50 73 TYR A N 1
ATOM 642 C CA . TYR A 1 73 ? -9.742 3.938 -11.251 1.00 93.50 73 TYR A CA 1
ATOM 643 C C . TYR A 1 73 ? -9.166 3.590 -9.867 1.00 93.50 73 TYR A C 1
ATOM 645 O O . TYR A 1 73 ? -8.046 3.090 -9.763 1.00 93.50 73 TYR A O 1
ATOM 653 N N . CYS A 1 74 ? -9.939 3.781 -8.792 1.00 94.69 74 CYS A N 1
ATOM 654 C CA . CYS A 1 74 ? -9.548 3.312 -7.463 1.00 94.69 74 CYS A CA 1
ATOM 655 C C . CYS A 1 74 ? -9.420 1.780 -7.402 1.00 94.69 74 CYS A C 1
ATOM 657 O O . CYS A 1 74 ? -8.551 1.285 -6.686 1.00 94.69 74 CYS A O 1
ATOM 659 N N . ASP A 1 75 ? -10.233 1.039 -8.162 1.00 95.75 75 ASP A N 1
ATOM 660 C CA . ASP A 1 75 ? -10.164 -0.429 -8.202 1.00 95.75 75 ASP A CA 1
ATOM 661 C C . ASP A 1 75 ? -8.892 -0.896 -8.900 1.00 95.75 75 ASP A C 1
ATOM 663 O O . ASP A 1 75 ? -8.172 -1.743 -8.381 1.00 95.75 75 ASP A O 1
ATOM 667 N N . VAL A 1 76 ? -8.563 -0.247 -10.017 1.00 96.38 76 VAL A N 1
ATOM 668 C CA . VAL A 1 76 ? -7.318 -0.471 -10.756 1.00 96.38 76 VAL A CA 1
ATOM 669 C C . VAL A 1 76 ? -6.101 -0.222 -9.859 1.00 96.38 76 VAL A C 1
ATOM 671 O O . VAL A 1 76 ? -5.147 -0.997 -9.860 1.00 96.38 76 VAL A O 1
ATOM 674 N N . ILE A 1 77 ? -6.123 0.840 -9.046 1.00 97.44 77 ILE A N 1
ATOM 675 C CA . ILE A 1 77 ? -5.064 1.079 -8.057 1.00 97.44 77 ILE A CA 1
ATOM 676 C C . ILE A 1 77 ? -5.012 -0.062 -7.037 1.00 97.44 77 ILE A C 1
ATOM 678 O O . ILE A 1 77 ? -3.918 -0.528 -6.728 1.00 97.44 77 ILE A O 1
ATOM 682 N N . ALA A 1 78 ? -6.155 -0.520 -6.525 1.00 97.75 78 ALA A N 1
ATOM 683 C CA . ALA A 1 78 ? -6.198 -1.585 -5.528 1.00 97.75 78 ALA A CA 1
ATOM 684 C C . ALA A 1 78 ? -5.638 -2.910 -6.049 1.00 97.75 78 ALA A C 1
ATOM 686 O O . ALA A 1 78 ? -4.844 -3.530 -5.344 1.00 97.75 78 ALA A O 1
ATOM 687 N N . ASP A 1 79 ? -5.967 -3.299 -7.281 1.00 98.00 79 ASP A N 1
ATOM 688 C CA . ASP A 1 79 ? -5.447 -4.520 -7.906 1.00 98.00 79 ASP A CA 1
ATOM 689 C C . ASP A 1 79 ? -3.922 -4.455 -8.085 1.00 98.00 79 ASP A C 1
ATOM 691 O O . ASP A 1 79 ? -3.202 -5.388 -7.716 1.00 98.00 79 ASP A O 1
ATOM 695 N N . ARG A 1 80 ? -3.400 -3.303 -8.522 1.00 98.19 80 ARG A N 1
ATOM 696 C CA . ARG A 1 80 ? -1.953 -3.065 -8.648 1.00 98.19 80 ARG A CA 1
ATOM 697 C C . ARG A 1 80 ? -1.240 -3.075 -7.297 1.00 98.19 80 ARG A C 1
ATOM 699 O O . ARG A 1 80 ? -0.201 -3.715 -7.155 1.00 98.19 80 ARG A O 1
ATOM 706 N N . VAL A 1 81 ? -1.791 -2.400 -6.286 1.00 98.56 81 VAL A N 1
ATOM 707 C CA . VAL A 1 81 ? -1.221 -2.394 -4.927 1.00 98.56 81 VAL A CA 1
ATOM 708 C C . VAL A 1 81 ? -1.270 -3.795 -4.322 1.00 98.56 81 VAL A C 1
ATOM 710 O O . VAL A 1 81 ? -0.307 -4.217 -3.684 1.00 98.56 81 VAL A O 1
ATOM 713 N N . TRP A 1 82 ? -2.345 -4.548 -4.557 1.00 98.56 82 TRP A N 1
ATOM 714 C CA . TRP A 1 82 ? -2.450 -5.939 -4.134 1.00 98.56 82 TRP A CA 1
ATOM 715 C C . TRP A 1 82 ? -1.428 -6.842 -4.825 1.00 98.56 82 TRP A C 1
ATOM 717 O O . TRP A 1 82 ? -0.820 -7.676 -4.153 1.00 98.56 82 TRP A O 1
ATOM 727 N N . SER A 1 83 ? -1.194 -6.670 -6.129 1.00 98.31 83 SER A N 1
ATOM 728 C CA . SER A 1 83 ? -0.139 -7.384 -6.860 1.00 98.31 83 SER A CA 1
ATOM 729 C C . SER A 1 83 ? 1.229 -7.131 -6.218 1.00 98.31 83 SER A C 1
ATOM 731 O O . SER A 1 83 ? 1.894 -8.085 -5.815 1.00 98.31 83 SER A O 1
ATOM 733 N N . VAL A 1 84 ? 1.587 -5.861 -5.989 1.00 98.56 84 VAL A N 1
ATOM 734 C CA . VAL A 1 84 ? 2.841 -5.467 -5.322 1.00 98.56 84 VAL A CA 1
ATOM 735 C C . VAL A 1 84 ? 2.951 -6.056 -3.910 1.00 98.56 84 VAL A C 1
ATOM 737 O O . VAL A 1 84 ? 3.986 -6.620 -3.549 1.00 98.56 84 VAL A O 1
ATOM 740 N N . TYR A 1 85 ? 1.884 -5.964 -3.112 1.00 98.62 85 TYR A N 1
ATOM 741 C CA . TYR A 1 85 ? 1.830 -6.535 -1.765 1.00 98.62 85 TYR A CA 1
ATOM 742 C C . TYR A 1 85 ? 2.037 -8.055 -1.790 1.00 98.62 85 TYR A C 1
ATOM 744 O O . TYR A 1 85 ? 2.748 -8.593 -0.946 1.00 98.62 85 TYR A O 1
ATOM 752 N N . SER A 1 86 ? 1.429 -8.753 -2.751 1.00 98.19 86 SER A N 1
ATOM 753 C CA . SER A 1 86 ? 1.409 -10.220 -2.800 1.00 98.19 86 SER A CA 1
ATOM 754 C C . SER A 1 86 ? 2.746 -10.832 -3.205 1.00 98.19 86 SER A C 1
ATOM 756 O O . SER A 1 86 ? 3.084 -11.904 -2.711 1.00 98.19 86 SER A O 1
ATOM 758 N N . ILE A 1 87 ? 3.497 -10.172 -4.091 1.00 97.94 87 ILE A N 1
ATOM 759 C CA . ILE A 1 87 ? 4.793 -10.683 -4.565 1.00 97.94 87 ILE A CA 1
ATOM 760 C C . ILE A 1 87 ? 5.965 -10.297 -3.662 1.00 97.94 87 ILE A C 1
ATOM 762 O O . ILE A 1 87 ? 6.991 -10.971 -3.659 1.00 97.94 87 ILE A O 1
ATOM 766 N N . SER A 1 88 ? 5.828 -9.224 -2.885 1.00 97.31 88 SER A N 1
ATOM 767 C CA . SER A 1 88 ? 6.894 -8.743 -2.010 1.00 97.31 88 SER A CA 1
ATOM 768 C C . SER A 1 88 ? 6.982 -9.539 -0.706 1.00 97.31 88 SER A C 1
ATOM 770 O O . SER A 1 88 ? 5.972 -9.974 -0.156 1.00 97.31 88 SER A O 1
ATOM 772 N N . ASN A 1 89 ? 8.186 -9.652 -0.146 1.00 96.31 89 ASN A N 1
ATOM 773 C CA . ASN A 1 89 ? 8.413 -10.064 1.247 1.00 96.31 89 ASN A CA 1
ATOM 774 C C . ASN A 1 89 ? 8.919 -8.909 2.129 1.00 96.31 89 ASN A C 1
ATOM 776 O O . ASN A 1 89 ? 9.175 -9.103 3.313 1.00 96.31 89 ASN A O 1
ATOM 780 N N . ASP A 1 90 ? 9.046 -7.705 1.570 1.00 98.06 90 ASP A N 1
ATOM 781 C CA . ASP A 1 90 ? 9.529 -6.524 2.280 1.00 98.06 90 ASP A CA 1
ATOM 782 C C . ASP A 1 90 ? 8.426 -5.928 3.172 1.00 98.06 90 ASP A C 1
ATOM 784 O O . ASP A 1 90 ? 7.341 -5.571 2.699 1.00 98.06 90 ASP A O 1
ATOM 788 N N . LEU A 1 91 ? 8.706 -5.839 4.477 1.00 98.06 91 LEU A N 1
ATOM 789 C CA . LEU A 1 91 ? 7.739 -5.386 5.481 1.00 98.06 91 LEU A CA 1
ATOM 790 C C . LEU A 1 91 ? 7.346 -3.919 5.298 1.00 98.06 91 LEU A C 1
ATOM 792 O O . LEU A 1 91 ? 6.180 -3.588 5.483 1.00 98.06 91 LEU A O 1
ATOM 796 N N . GLU A 1 92 ? 8.296 -3.060 4.920 1.00 97.62 92 GLU A N 1
ATOM 797 C CA . GLU A 1 92 ? 8.044 -1.636 4.672 1.00 97.62 92 GLU A CA 1
ATOM 798 C C . GLU A 1 92 ? 7.102 -1.458 3.478 1.00 97.62 92 GLU A C 1
ATOM 800 O O . GLU A 1 92 ? 6.112 -0.737 3.565 1.00 97.62 92 GLU A O 1
ATOM 805 N N . LEU A 1 93 ? 7.350 -2.175 2.380 1.00 98.12 93 LEU A N 1
ATOM 806 C CA . LEU A 1 93 ? 6.498 -2.126 1.200 1.00 98.12 93 LEU A CA 1
ATOM 807 C C . LEU A 1 93 ? 5.070 -2.583 1.519 1.00 98.12 93 LEU A C 1
ATOM 809 O O . LEU A 1 93 ? 4.102 -1.931 1.125 1.00 98.12 93 LEU A O 1
ATOM 813 N N . LYS A 1 94 ? 4.928 -3.694 2.248 1.00 98.75 94 LYS A N 1
ATOM 814 C CA . LYS A 1 94 ? 3.615 -4.224 2.631 1.00 98.75 94 LYS A CA 1
ATOM 815 C C . LYS A 1 94 ? 2.874 -3.304 3.598 1.00 98.75 94 LYS A C 1
ATOM 817 O O . LYS A 1 94 ? 1.665 -3.125 3.440 1.00 98.75 94 LYS A O 1
ATOM 822 N N . SER A 1 95 ? 3.567 -2.706 4.570 1.00 98.56 95 SER A N 1
ATOM 823 C CA . SER A 1 95 ? 2.938 -1.765 5.497 1.00 98.56 95 SER A CA 1
ATOM 824 C C . SER A 1 95 ? 2.493 -0.490 4.791 1.00 98.56 95 SER A C 1
ATOM 826 O O . SER A 1 95 ? 1.359 -0.056 4.981 1.00 98.56 95 SER A O 1
ATOM 828 N N . GLU A 1 96 ? 3.334 0.066 3.917 1.00 98.44 96 GLU A N 1
ATOM 829 C CA . GLU A 1 96 ? 3.018 1.257 3.123 1.00 98.44 96 GLU A CA 1
ATOM 830 C C . GLU A 1 96 ? 1.836 1.025 2.175 1.00 98.44 96 GLU A C 1
ATOM 832 O O . GLU A 1 96 ? 0.964 1.889 2.050 1.00 98.44 96 GLU A O 1
ATOM 837 N N . ALA A 1 97 ? 1.762 -0.157 1.553 1.00 98.62 97 ALA A N 1
ATOM 838 C CA . ALA A 1 97 ? 0.628 -0.562 0.729 1.00 98.62 97 ALA A CA 1
ATOM 839 C C . ALA A 1 97 ? -0.687 -0.499 1.523 1.00 98.62 97 ALA A C 1
ATOM 841 O O . ALA A 1 97 ? -1.624 0.183 1.106 1.00 98.62 97 ALA A O 1
ATOM 842 N N . ALA A 1 98 ? -0.740 -1.143 2.694 1.00 98.50 98 ALA A N 1
ATOM 843 C CA . ALA A 1 98 ? -1.929 -1.148 3.544 1.00 98.50 98 ALA A CA 1
ATOM 844 C C . ALA A 1 98 ? -2.305 0.264 4.031 1.00 98.50 98 ALA A C 1
ATOM 846 O O . ALA A 1 98 ? -3.469 0.669 3.951 1.00 98.50 98 ALA A O 1
ATOM 847 N N . LEU A 1 99 ? -1.316 1.035 4.498 1.00 98.25 99 LEU A N 1
ATOM 848 C CA . LEU A 1 99 ? -1.527 2.366 5.065 1.00 98.25 99 LEU A CA 1
ATOM 849 C C . LEU A 1 99 ? -2.067 3.355 4.031 1.00 98.25 99 LEU A C 1
ATOM 851 O O . LEU A 1 99 ? -3.015 4.092 4.297 1.00 98.25 99 LEU A O 1
ATOM 855 N N . LYS A 1 100 ? -1.474 3.374 2.835 1.00 97.88 100 LYS A N 1
ATOM 856 C CA . LYS A 1 100 ? -1.855 4.328 1.793 1.00 97.88 100 LYS A CA 1
ATOM 857 C C . LYS A 1 100 ? -3.163 3.928 1.124 1.00 97.88 100 LYS A C 1
ATOM 859 O O . LYS A 1 100 ? -3.971 4.806 0.808 1.00 97.88 100 LYS A O 1
ATOM 864 N N . LEU A 1 101 ? -3.408 2.626 0.953 1.00 97.94 101 LEU A N 1
ATOM 865 C CA . LEU A 1 101 ? -4.645 2.129 0.358 1.00 97.94 101 LEU A CA 1
ATOM 866 C C . LEU A 1 101 ? -5.863 2.377 1.263 1.00 97.94 101 LEU A C 1
ATOM 868 O O . LEU A 1 101 ? -6.933 2.698 0.746 1.00 97.94 101 LEU A O 1
ATOM 872 N N . SER A 1 102 ? -5.707 2.328 2.594 1.00 97.88 102 SER A N 1
ATOM 873 C CA . SER A 1 102 ? -6.805 2.609 3.538 1.00 97.88 102 SER A CA 1
ATOM 874 C C . SER A 1 102 ? -7.385 4.013 3.367 1.00 97.88 102 SER A C 1
ATOM 876 O O . SER A 1 102 ? -8.606 4.183 3.344 1.00 97.88 102 SER A O 1
ATOM 878 N N . LYS A 1 103 ? -6.533 5.015 3.129 1.00 95.44 103 LYS A N 1
ATOM 879 C CA . LYS A 1 103 ? -6.969 6.384 2.834 1.00 95.44 103 LYS A CA 1
ATOM 880 C C . LYS A 1 103 ? -7.775 6.453 1.541 1.00 95.44 103 LYS A C 1
ATOM 882 O O . LYS A 1 103 ? -8.822 7.103 1.517 1.00 95.44 103 LYS A O 1
ATOM 887 N N . LEU A 1 104 ? -7.303 5.806 0.471 1.00 94.56 104 LEU A N 1
ATOM 888 C CA . LEU A 1 104 ? -8.014 5.775 -0.813 1.00 94.56 104 LEU A CA 1
ATOM 889 C C . LEU A 1 104 ? -9.395 5.122 -0.639 1.00 94.56 104 LEU A C 1
ATOM 891 O O . LEU A 1 104 ? -10.413 5.703 -1.022 1.00 94.56 104 LEU A O 1
ATOM 895 N N . ALA A 1 105 ? -9.432 3.968 0.028 1.00 95.00 105 ALA A N 1
ATOM 896 C CA . ALA A 1 105 ? -10.646 3.215 0.316 1.00 95.00 105 ALA A CA 1
ATOM 897 C C . ALA A 1 105 ? -11.666 4.041 1.120 1.00 95.00 105 ALA A C 1
ATOM 899 O O . ALA A 1 105 ? -12.822 4.203 0.710 1.00 95.00 105 ALA A O 1
ATOM 900 N N . ALA A 1 106 ? -11.231 4.614 2.248 1.00 93.94 106 ALA A N 1
ATOM 901 C CA . ALA A 1 106 ? -12.079 5.372 3.160 1.00 93.94 106 ALA A CA 1
ATOM 902 C C . ALA A 1 106 ? -12.601 6.671 2.531 1.00 93.94 106 ALA A C 1
ATOM 904 O O . ALA A 1 106 ? -13.779 7.004 2.687 1.00 93.94 106 ALA A O 1
ATOM 905 N N . ARG A 1 107 ? -11.773 7.402 1.778 1.00 89.56 107 ARG A N 1
ATOM 906 C CA . ARG A 1 107 ? -12.187 8.679 1.173 1.00 89.56 107 ARG A CA 1
ATOM 907 C C . ARG A 1 107 ? -13.204 8.509 0.053 1.00 89.56 107 ARG A C 1
ATOM 909 O O . ARG A 1 107 ? -14.145 9.292 -0.015 1.00 89.56 107 ARG A O 1
ATOM 916 N N . HIS A 1 108 ? -13.052 7.481 -0.777 1.00 86.62 108 HIS A N 1
ATOM 917 C CA . HIS A 1 108 ? -13.933 7.254 -1.925 1.00 86.62 108 HIS A CA 1
ATOM 918 C C . HIS A 1 108 ? -15.131 6.350 -1.618 1.00 86.62 108 HIS A C 1
ATOM 920 O O . HIS A 1 108 ? -15.947 6.106 -2.500 1.00 86.62 108 HIS A O 1
ATOM 926 N N . ASN A 1 109 ? -15.256 5.856 -0.380 1.00 89.75 109 ASN A N 1
ATOM 927 C CA . ASN A 1 109 ? -16.279 4.876 -0.005 1.00 89.75 109 ASN A CA 1
ATOM 928 C C . ASN A 1 109 ? -16.281 3.645 -0.928 1.00 89.75 109 ASN A C 1
ATOM 930 O O . ASN A 1 109 ? -17.333 3.136 -1.312 1.00 89.75 109 ASN A O 1
ATOM 934 N N . ARG A 1 110 ? -15.086 3.187 -1.320 1.00 94.06 110 ARG A N 1
ATOM 935 C CA . ARG A 1 110 ? -14.938 2.123 -2.311 1.00 94.06 110 ARG A CA 1
ATOM 936 C C . ARG A 1 110 ? -14.766 0.777 -1.622 1.00 94.06 110 ARG A C 1
ATOM 938 O O . ARG A 1 110 ? -13.659 0.398 -1.255 1.00 94.06 110 ARG A O 1
ATOM 945 N N . TRP A 1 111 ? -15.874 0.060 -1.446 1.00 95.56 111 TRP A N 1
ATOM 946 C CA . TRP A 1 111 ? -15.911 -1.220 -0.727 1.00 95.56 111 TRP A CA 1
ATOM 947 C C . TRP A 1 111 ? -14.942 -2.257 -1.296 1.00 95.56 111 TRP A C 1
ATOM 949 O O . TRP A 1 111 ? -14.266 -2.930 -0.529 1.00 95.56 111 TRP A O 1
ATOM 959 N N . TYR A 1 112 ? -14.790 -2.311 -2.622 1.00 96.69 112 TYR A N 1
ATOM 960 C CA . TYR A 1 112 ? -13.806 -3.176 -3.279 1.00 96.69 112 TYR A CA 1
ATOM 961 C C . TYR A 1 112 ? -12.376 -2.934 -2.768 1.00 96.69 112 TYR A C 1
ATOM 963 O O . TYR A 1 112 ? -11.665 -3.864 -2.399 1.00 96.69 112 TYR A O 1
ATOM 971 N N . VAL A 1 113 ? -11.978 -1.668 -2.640 1.00 97.75 113 VAL A N 1
ATOM 972 C CA . VAL A 1 113 ? -10.661 -1.281 -2.120 1.00 97.75 113 VAL A CA 1
ATOM 973 C C . VAL A 1 113 ? -10.555 -1.574 -0.617 1.00 97.75 113 VAL A C 1
ATOM 975 O O . VAL A 1 113 ? -9.507 -2.006 -0.142 1.00 97.75 113 VAL A O 1
ATOM 978 N N . MET A 1 114 ? -11.642 -1.389 0.143 1.00 98.19 114 MET A N 1
ATOM 979 C CA . MET A 1 114 ? -11.676 -1.714 1.578 1.00 98.19 114 MET A CA 1
ATOM 980 C C . MET A 1 114 ? -11.452 -3.207 1.833 1.00 98.19 114 MET A C 1
ATOM 982 O O . MET A 1 114 ? -10.762 -3.555 2.788 1.00 98.19 114 MET A O 1
ATOM 986 N N . GLU A 1 115 ? -11.984 -4.089 0.981 1.00 98.25 115 GLU A N 1
ATOM 987 C CA . GLU A 1 115 ? -11.751 -5.535 1.084 1.00 98.25 115 GLU A CA 1
ATOM 988 C C . GLU A 1 115 ? -10.260 -5.872 0.988 1.00 98.25 115 GLU A C 1
ATOM 990 O O . GLU A 1 115 ? -9.760 -6.685 1.767 1.00 98.25 115 GLU A O 1
ATOM 995 N N . TYR A 1 116 ? -9.519 -5.198 0.104 1.00 98.50 116 TYR A N 1
ATOM 996 C CA . TYR A 1 116 ? -8.069 -5.360 0.024 1.00 98.50 116 TYR A CA 1
ATOM 997 C C . TYR A 1 116 ? -7.350 -4.883 1.282 1.00 98.50 116 TYR A C 1
ATOM 999 O O . TYR A 1 116 ? -6.459 -5.581 1.757 1.00 98.50 116 TYR A O 1
ATOM 1007 N N . VAL A 1 117 ? -7.759 -3.754 1.866 1.00 98.62 117 VAL A N 1
ATOM 1008 C CA . VAL A 1 117 ? -7.190 -3.261 3.133 1.00 98.62 117 VAL A CA 1
ATOM 1009 C C . VAL A 1 117 ? -7.420 -4.277 4.255 1.00 98.62 117 VAL A C 1
ATOM 1011 O O . VAL A 1 117 ? -6.480 -4.647 4.955 1.00 98.62 117 VAL A O 1
ATOM 1014 N N . VAL A 1 118 ? -8.642 -4.807 4.387 1.00 98.50 118 VAL A N 1
ATOM 1015 C CA . VAL A 1 118 ? -8.954 -5.855 5.375 1.00 98.50 118 VAL A CA 1
ATOM 1016 C C . VAL A 1 118 ? -8.141 -7.119 5.123 1.00 98.50 118 VAL A C 1
ATOM 1018 O O . VAL A 1 118 ? -7.605 -7.700 6.062 1.00 98.50 118 VAL A O 1
ATOM 1021 N N . LYS A 1 119 ? -7.979 -7.523 3.864 1.00 98.44 119 LYS A N 1
ATOM 1022 C CA . LYS A 1 119 ? -7.172 -8.687 3.491 1.00 98.44 119 LYS A CA 1
ATOM 1023 C C . LYS A 1 119 ? -5.692 -8.509 3.852 1.00 98.44 119 LYS A C 1
ATOM 1025 O O . LYS A 1 119 ? -5.112 -9.410 4.455 1.00 98.44 119 LYS A O 1
ATOM 1030 N N . MET A 1 120 ? -5.104 -7.351 3.537 1.00 98.69 120 MET A N 1
ATOM 1031 C CA . MET A 1 120 ? -3.705 -6.998 3.839 1.00 98.69 120 MET A CA 1
ATOM 1032 C C . MET A 1 120 ? -3.415 -6.874 5.337 1.00 98.69 120 MET A C 1
ATOM 1034 O O . MET A 1 120 ? -2.254 -6.924 5.738 1.00 98.69 120 MET A O 1
ATOM 1038 N N . CYS A 1 121 ? -4.456 -6.697 6.150 1.00 98.62 121 CYS A N 1
ATOM 1039 C CA . CYS A 1 121 ? -4.357 -6.499 7.592 1.00 98.62 121 CYS A CA 1
ATOM 1040 C C . CYS A 1 121 ? -5.059 -7.598 8.396 1.00 98.62 121 CYS A C 1
ATOM 1042 O O . CYS A 1 121 ? -5.300 -7.412 9.584 1.00 98.62 121 CYS A O 1
ATOM 1044 N N . SER A 1 122 ? -5.427 -8.710 7.753 1.00 98.19 122 SER A N 1
ATOM 1045 C CA . SER A 1 122 ? -6.254 -9.760 8.354 1.00 98.19 122 SER A CA 1
ATOM 1046 C C . SER A 1 122 ? -5.567 -10.449 9.544 1.00 98.19 122 SER A C 1
ATOM 1048 O O . SER A 1 122 ? -4.344 -10.396 9.650 1.00 98.19 122 SER A O 1
ATOM 1050 N N . PRO A 1 123 ? -6.293 -11.206 10.389 1.00 98.31 123 PRO A N 1
ATOM 1051 C CA . PRO A 1 123 ? -5.700 -11.948 11.507 1.00 98.31 123 PRO A CA 1
ATOM 1052 C C . PRO A 1 123 ? -4.710 -13.053 11.106 1.00 98.31 123 PRO A C 1
ATOM 1054 O O . PRO A 1 123 ? -4.219 -13.766 11.966 1.00 98.31 123 PRO A O 1
ATOM 1057 N N . ARG A 1 124 ? -4.479 -13.266 9.805 1.00 97.25 124 ARG A N 1
ATOM 1058 C CA . ARG A 1 124 ? -3.602 -14.318 9.271 1.00 97.25 124 ARG A CA 1
ATOM 1059 C C . ARG A 1 124 ? -2.274 -13.788 8.736 1.00 97.25 124 ARG A C 1
ATOM 1061 O O . ARG A 1 124 ? -1.510 -14.571 8.177 1.00 97.25 124 ARG A O 1
ATOM 1068 N N . ILE A 1 125 ? -2.044 -12.478 8.797 1.00 98.25 125 ILE A N 1
ATOM 1069 C CA . ILE A 1 125 ? -0.755 -11.916 8.389 1.00 98.25 125 ILE A CA 1
ATOM 1070 C C . ILE A 1 125 ? 0.333 -12.293 9.392 1.00 98.25 125 ILE A C 1
ATOM 1072 O O . ILE A 1 125 ? 0.042 -12.648 10.527 1.00 98.25 125 ILE A O 1
ATOM 1076 N N . ASP A 1 126 ? 1.582 -12.209 8.950 1.00 97.56 126 ASP A N 1
ATOM 1077 C CA . ASP A 1 126 ? 2.742 -12.423 9.809 1.00 97.56 126 ASP A CA 1
ATOM 1078 C C . ASP A 1 126 ? 2.819 -11.384 10.945 1.00 97.56 126 ASP A C 1
ATOM 1080 O O . ASP A 1 126 ? 2.527 -10.202 10.739 1.00 97.56 126 ASP A O 1
ATOM 1084 N N . GLU A 1 127 ? 3.269 -11.823 12.120 1.00 98.19 127 GLU A N 1
ATOM 1085 C CA . GLU A 1 127 ? 3.394 -11.004 13.333 1.00 98.19 127 GLU A CA 1
ATOM 1086 C C . GLU A 1 127 ? 4.299 -9.783 13.136 1.00 98.19 127 GLU A C 1
ATOM 1088 O O . GLU A 1 127 ? 3.980 -8.679 13.584 1.00 98.19 127 GLU A O 1
ATOM 1093 N N . MET A 1 128 ? 5.420 -9.932 12.418 1.00 98.31 128 MET A N 1
ATOM 1094 C CA . MET A 1 128 ? 6.325 -8.810 12.165 1.00 98.31 128 MET A CA 1
ATOM 1095 C C . MET A 1 128 ? 5.676 -7.779 11.243 1.00 98.31 128 MET A C 1
ATOM 1097 O O . MET A 1 128 ? 5.875 -6.573 11.421 1.00 98.31 128 MET A O 1
ATOM 1101 N N . LEU A 1 129 ? 4.877 -8.233 10.273 1.00 98.69 129 LEU A N 1
ATOM 1102 C CA . LEU A 1 129 ? 4.105 -7.337 9.418 1.00 98.69 129 LEU A CA 1
ATOM 1103 C C . LEU A 1 129 ? 3.005 -6.618 10.200 1.00 98.69 129 LEU A C 1
ATOM 1105 O O . LEU A 1 129 ? 2.853 -5.405 10.042 1.00 98.69 129 LEU A O 1
ATOM 1109 N N . ALA A 1 130 ? 2.269 -7.331 11.053 1.00 98.62 130 ALA A N 1
ATOM 1110 C CA . ALA A 1 130 ? 1.255 -6.732 11.912 1.00 98.62 130 ALA A CA 1
ATOM 1111 C C . ALA A 1 130 ? 1.862 -5.658 12.821 1.00 98.62 130 ALA A C 1
ATOM 1113 O O . ALA A 1 130 ? 1.397 -4.519 12.811 1.00 98.62 130 ALA A O 1
ATOM 1114 N N . ALA A 1 131 ? 2.958 -5.980 13.515 1.00 98.44 131 ALA A N 1
ATOM 1115 C CA . ALA A 1 131 ? 3.683 -5.039 14.362 1.00 98.44 131 ALA A CA 1
ATOM 1116 C C . ALA A 1 131 ? 4.167 -3.810 13.577 1.00 98.44 131 ALA A C 1
ATOM 1118 O O . ALA A 1 131 ? 4.027 -2.678 14.048 1.00 98.44 131 ALA A O 1
ATOM 1119 N N . ARG A 1 132 ? 4.687 -4.001 12.353 1.00 98.44 132 ARG A N 1
ATOM 1120 C CA . ARG A 1 132 ? 5.100 -2.880 11.500 1.00 98.44 132 ARG A CA 1
ATOM 1121 C C . ARG A 1 132 ? 3.916 -1.986 11.138 1.00 98.44 132 ARG A C 1
ATOM 1123 O O . ARG A 1 132 ? 4.016 -0.775 11.309 1.00 98.44 132 ARG A O 1
ATOM 1130 N N . ILE A 1 133 ? 2.797 -2.556 10.687 1.00 98.62 133 ILE A N 1
ATOM 1131 C CA . ILE A 1 133 ? 1.582 -1.794 10.356 1.00 98.62 133 ILE A CA 1
ATOM 1132 C C . ILE A 1 133 ? 1.074 -1.024 11.581 1.00 98.62 133 ILE A C 1
ATOM 1134 O O . ILE A 1 133 ? 0.751 0.156 11.465 1.00 98.62 133 ILE A O 1
ATOM 1138 N N . SER A 1 134 ? 1.056 -1.648 12.758 1.00 98.31 134 SER A N 1
ATOM 1139 C CA . SER A 1 134 ? 0.664 -1.008 14.017 1.00 98.31 134 SER A CA 1
ATOM 1140 C C . SER A 1 134 ? 1.521 0.213 14.349 1.00 98.31 134 SER A C 1
ATOM 1142 O O . SER A 1 134 ? 0.981 1.267 14.693 1.00 98.31 134 SER A O 1
ATOM 1144 N N . ILE A 1 135 ? 2.845 0.108 14.197 1.00 97.75 135 ILE A N 1
ATOM 1145 C CA . ILE A 1 135 ? 3.770 1.235 14.384 1.00 97.75 135 ILE A CA 1
ATOM 1146 C C . ILE A 1 135 ? 3.453 2.361 13.393 1.00 97.75 135 ILE A C 1
ATOM 1148 O O . ILE A 1 135 ? 3.317 3.511 13.812 1.00 97.75 135 ILE A O 1
ATOM 1152 N N . GLU A 1 136 ? 3.270 2.048 12.109 1.00 97.94 136 GLU A N 1
ATOM 1153 C CA . GLU A 1 136 ? 2.974 3.062 11.087 1.00 97.94 136 GLU A CA 1
ATOM 1154 C C . GLU A 1 136 ? 1.628 3.764 11.333 1.00 97.94 136 GLU A C 1
ATOM 1156 O O . GLU A 1 136 ? 1.535 4.989 11.237 1.00 97.94 136 GLU A O 1
ATOM 1161 N N . ILE A 1 137 ? 0.586 3.025 11.734 1.00 97.69 137 ILE A N 1
ATOM 1162 C CA . ILE A 1 137 ? -0.712 3.605 12.122 1.00 97.69 137 ILE A CA 1
ATOM 1163 C C . ILE A 1 137 ? -0.536 4.553 13.313 1.00 97.69 137 ILE A C 1
ATOM 1165 O O . ILE A 1 137 ? -1.106 5.649 13.322 1.00 97.69 137 ILE A O 1
ATOM 1169 N N . LYS A 1 138 ? 0.251 4.151 14.317 1.00 95.81 138 LYS A N 1
ATOM 1170 C CA . LYS A 1 138 ? 0.512 4.958 15.513 1.00 95.81 138 LYS A CA 1
ATOM 1171 C C . LYS A 1 138 ? 1.257 6.248 15.174 1.00 95.81 138 LYS A C 1
ATOM 1173 O O . LYS A 1 138 ? 0.855 7.309 15.647 1.00 95.81 138 LYS A O 1
ATOM 1178 N N . ILE A 1 139 ? 2.283 6.168 14.326 1.00 95.81 139 ILE A N 1
ATOM 1179 C CA . ILE A 1 139 ? 3.070 7.320 13.863 1.00 95.81 139 ILE A CA 1
ATOM 1180 C C . ILE A 1 139 ? 2.211 8.273 13.023 1.00 95.81 139 ILE A C 1
ATOM 1182 O O . ILE A 1 139 ? 2.235 9.483 13.249 1.00 95.81 139 ILE A O 1
ATOM 1186 N N . ALA A 1 140 ? 1.427 7.751 12.077 1.00 94.12 140 ALA A N 1
ATOM 1187 C CA . ALA A 1 140 ? 0.589 8.570 11.202 1.00 94.12 140 ALA A CA 1
ATOM 1188 C C . ALA A 1 140 ? -0.616 9.201 11.931 1.00 94.12 140 ALA A C 1
ATOM 1190 O O . ALA A 1 140 ? -1.169 10.218 11.495 1.00 94.12 140 ALA A O 1
ATOM 1191 N N . GLY A 1 141 ? -1.016 8.618 13.062 1.00 93.31 141 GLY A N 1
ATOM 1192 C CA . GLY A 1 141 ? -1.944 9.205 14.016 1.00 93.31 141 GLY A CA 1
ATOM 1193 C C . GLY A 1 141 ? -3.421 9.082 13.635 1.00 93.31 141 GLY A C 1
ATOM 1194 O O . GLY A 1 141 ? -3.854 8.228 12.857 1.00 93.31 141 GLY A O 1
ATOM 1195 N N . ARG A 1 142 ? -4.240 9.957 14.233 1.00 91.75 142 ARG A N 1
ATOM 1196 C CA . ARG A 1 142 ? -5.706 9.804 14.309 1.00 91.75 142 ARG A CA 1
ATOM 1197 C C . ARG A 1 142 ? -6.427 9.648 12.967 1.00 91.75 142 ARG A C 1
ATOM 1199 O O . ARG A 1 142 ? -7.465 8.991 12.904 1.00 91.75 142 ARG A O 1
ATOM 1206 N N . TRP A 1 143 ? -5.923 10.277 11.906 1.00 92.19 143 TRP A N 1
ATOM 1207 C CA . TRP A 1 143 ? -6.581 10.255 10.598 1.00 92.19 143 TRP A CA 1
ATOM 1208 C C . TRP A 1 143 ? -6.479 8.880 9.951 1.00 92.19 143 TRP A C 1
ATOM 1210 O O . TRP A 1 143 ? -7.483 8.369 9.464 1.00 92.19 143 TRP A O 1
ATOM 1220 N N . VAL A 1 144 ? -5.306 8.252 10.040 1.00 95.25 144 VAL A N 1
ATOM 1221 C CA . VAL A 1 144 ? -5.101 6.891 9.544 1.00 95.25 144 VAL A CA 1
ATOM 1222 C C . VAL A 1 144 ? -5.901 5.896 10.378 1.00 95.25 144 VAL A C 1
ATOM 1224 O O . VAL A 1 144 ? -6.604 5.069 9.805 1.00 95.25 144 VAL A O 1
ATOM 1227 N N . LYS A 1 145 ? -5.926 6.038 11.713 1.00 96.50 145 LYS A N 1
ATOM 1228 C CA . LYS A 1 145 ? -6.800 5.210 12.568 1.00 96.50 145 LYS A CA 1
ATOM 1229 C C . LYS A 1 145 ? -8.265 5.263 12.112 1.00 96.50 145 LYS A C 1
ATOM 1231 O O . LYS A 1 145 ? -8.916 4.228 11.981 1.00 96.50 145 LYS A O 1
ATOM 1236 N N . ARG A 1 146 ? -8.788 6.461 11.820 1.00 95.75 146 ARG A N 1
ATOM 1237 C CA . ARG A 1 146 ? -10.155 6.640 11.299 1.00 95.75 146 ARG A CA 1
ATOM 1238 C C . ARG A 1 146 ? -10.354 5.965 9.941 1.00 95.75 146 ARG A C 1
ATOM 1240 O O . ARG A 1 146 ? -11.407 5.367 9.728 1.00 95.75 146 ARG A O 1
ATOM 1247 N N . ASP A 1 147 ? -9.388 6.066 9.034 1.00 96.94 147 ASP A N 1
ATOM 1248 C CA . ASP A 1 147 ? -9.489 5.475 7.697 1.00 96.94 147 ASP A CA 1
ATOM 1249 C C . ASP A 1 147 ? -9.534 3.932 7.780 1.00 96.94 147 ASP A C 1
ATOM 1251 O O . ASP A 1 147 ? -10.397 3.307 7.160 1.00 96.94 147 ASP A O 1
ATOM 1255 N N . PHE A 1 148 ? -8.722 3.317 8.649 1.00 98.12 148 PHE A N 1
ATOM 1256 C CA . PHE A 1 148 ? -8.785 1.878 8.943 1.00 98.12 148 PHE A CA 1
ATOM 1257 C C . PHE A 1 148 ? -10.118 1.446 9.566 1.00 98.12 148 PHE A C 1
ATOM 1259 O O . PHE A 1 148 ? -10.704 0.457 9.120 1.00 98.12 148 PHE A O 1
ATOM 1266 N N . ARG A 1 149 ? -10.633 2.180 10.563 1.00 97.19 149 ARG A N 1
ATOM 1267 C CA . ARG A 1 149 ? -11.956 1.894 11.153 1.00 97.19 149 ARG A CA 1
ATOM 1268 C C . ARG A 1 149 ? -13.068 2.011 10.105 1.00 97.19 149 ARG A C 1
ATOM 1270 O O . ARG A 1 149 ? -13.886 1.107 9.972 1.00 97.19 149 ARG A O 1
ATOM 1277 N N . SER A 1 150 ? -13.014 3.046 9.264 1.00 96.62 150 SER A N 1
ATOM 1278 C CA . SER A 1 150 ? -13.983 3.251 8.179 1.00 96.62 150 SER A CA 1
ATOM 1279 C C . SER A 1 150 ? -14.017 2.078 7.196 1.00 96.62 150 SER A C 1
ATOM 1281 O O . SER A 1 150 ? -15.090 1.741 6.701 1.00 96.62 150 SER A O 1
ATOM 1283 N N . CYS A 1 151 ? -12.867 1.453 6.909 1.00 97.69 151 CYS A N 1
ATOM 1284 C CA . CYS A 1 151 ? -12.797 0.309 5.997 1.00 97.69 151 CYS A CA 1
ATOM 1285 C C . CYS A 1 151 ? -13.581 -0.904 6.517 1.00 97.69 151 CYS A C 1
ATOM 1287 O O . CYS A 1 151 ? -14.262 -1.557 5.735 1.00 97.69 151 CYS A O 1
ATOM 1289 N N . VAL A 1 152 ? -13.536 -1.197 7.821 1.00 97.44 152 VAL A N 1
ATOM 1290 C CA . VAL A 1 152 ? -14.309 -2.315 8.393 1.00 97.44 152 VAL A CA 1
ATOM 1291 C C . VAL A 1 152 ? -15.768 -1.941 8.626 1.00 97.44 152 VAL A C 1
ATOM 1293 O O . VAL A 1 152 ? -16.651 -2.708 8.252 1.00 97.44 152 VAL A O 1
ATOM 1296 N N . GLU A 1 153 ? -16.045 -0.751 9.156 1.00 96.56 153 GLU A N 1
ATOM 1297 C CA . GLU A 1 153 ? -17.409 -0.306 9.475 1.00 96.56 153 GLU A CA 1
ATOM 1298 C C . GLU A 1 153 ? -18.305 -0.274 8.233 1.00 96.56 153 GLU A C 1
ATOM 1300 O O . GLU A 1 153 ? -19.437 -0.757 8.254 1.00 96.56 153 GLU A O 1
ATOM 1305 N N . ARG A 1 154 ? -17.785 0.235 7.111 1.00 96.19 154 ARG A N 1
ATOM 1306 C CA . ARG A 1 154 ? -18.538 0.342 5.851 1.00 96.19 154 ARG A CA 1
ATOM 1307 C C . ARG A 1 154 ? -18.743 -0.996 5.147 1.00 96.19 154 ARG A C 1
ATOM 1309 O O . ARG A 1 154 ? -19.650 -1.109 4.331 1.00 96.19 154 ARG A O 1
ATOM 1316 N N . LEU A 1 155 ? -17.957 -2.007 5.507 1.00 96.69 155 LEU A N 1
ATOM 1317 C CA . LEU A 1 155 ? -18.173 -3.401 5.122 1.00 96.69 155 LEU A CA 1
ATOM 1318 C C . LEU A 1 155 ? -19.077 -4.153 6.114 1.00 96.69 155 LEU A C 1
ATOM 1320 O O . LEU A 1 155 ? -19.215 -5.369 6.008 1.00 96.69 155 LEU A O 1
ATOM 1324 N N . SER A 1 156 ? -19.686 -3.462 7.088 1.00 96.62 156 SER A N 1
ATOM 1325 C CA . SER A 1 156 ? -20.450 -4.076 8.188 1.00 96.62 156 SER A CA 1
ATOM 1326 C C . SER A 1 156 ? -19.626 -5.081 9.011 1.00 96.62 156 SER A C 1
ATOM 1328 O O . SER A 1 156 ? -20.134 -6.099 9.479 1.00 96.62 156 SER A O 1
ATOM 1330 N N . ARG A 1 157 ? -18.329 -4.800 9.174 1.00 96.69 157 ARG A N 1
ATOM 1331 C CA . ARG A 1 157 ? -17.367 -5.558 9.984 1.00 96.69 157 ARG A CA 1
ATOM 1332 C C . ARG A 1 157 ? -16.895 -4.716 11.170 1.00 96.69 157 ARG A C 1
ATOM 1334 O O . ARG A 1 157 ? -17.254 -3.551 11.316 1.00 96.69 157 ARG A O 1
ATOM 1341 N N . THR A 1 158 ? -16.072 -5.310 12.027 1.00 96.19 158 THR A N 1
ATOM 1342 C CA . THR A 1 158 ? -15.479 -4.625 13.187 1.00 96.19 158 THR A CA 1
ATOM 1343 C C . THR A 1 158 ? -13.959 -4.646 13.090 1.00 96.19 158 THR A C 1
ATOM 1345 O O . THR A 1 158 ? -13.400 -5.360 12.257 1.00 96.19 158 THR A O 1
ATOM 1348 N N . VAL A 1 159 ? -13.277 -3.914 13.974 1.00 96.62 159 VAL A N 1
ATOM 1349 C CA . VAL A 1 159 ? -11.807 -3.940 14.064 1.00 96.62 159 VAL A CA 1
ATOM 1350 C C . VAL A 1 159 ? -11.249 -5.352 14.272 1.00 96.62 159 VAL A C 1
ATOM 1352 O O . VAL A 1 159 ? -10.148 -5.623 13.813 1.00 96.62 159 VAL A O 1
ATOM 1355 N N . LYS A 1 160 ? -12.043 -6.296 14.806 1.00 97.12 160 LYS A N 1
ATOM 1356 C CA . LYS A 1 160 ? -11.691 -7.726 14.922 1.00 97.12 160 LYS A CA 1
ATOM 1357 C C . LYS A 1 160 ? -11.417 -8.426 13.586 1.00 97.12 160 LYS A C 1
ATOM 1359 O O . LYS A 1 160 ? -10.954 -9.560 13.568 1.00 97.12 160 LYS A O 1
ATOM 1364 N N . SER A 1 161 ? -11.734 -7.786 12.460 1.00 97.88 161 SER A N 1
ATOM 1365 C CA . SER A 1 161 ? -11.327 -8.251 11.132 1.00 97.88 161 SER A CA 1
ATOM 1366 C C . SER A 1 161 ? -9.857 -7.969 10.811 1.00 97.88 161 SER A C 1
ATOM 1368 O O . SER A 1 161 ? -9.392 -8.422 9.768 1.00 97.88 161 SER A O 1
ATOM 1370 N N . TYR A 1 162 ? -9.135 -7.252 11.673 1.00 98.56 162 TYR A N 1
ATOM 1371 C CA . TYR A 1 162 ? -7.697 -7.029 11.566 1.00 98.56 162 TYR A CA 1
ATOM 1372 C C . TYR A 1 162 ? -6.897 -7.915 12.527 1.00 98.56 162 TYR A C 1
ATOM 1374 O O . TYR A 1 162 ? -7.458 -8.506 13.445 1.00 98.56 162 TYR A O 1
ATOM 1382 N N . HIS A 1 163 ? -5.580 -7.990 12.338 1.00 98.62 163 HIS A N 1
ATOM 1383 C CA . HIS A 1 163 ? -4.651 -8.593 13.296 1.00 98.62 163 HIS A CA 1
ATOM 1384 C C . HIS A 1 163 ? -4.754 -7.953 14.688 1.00 98.62 163 HIS A C 1
ATOM 1386 O O . HIS A 1 163 ? -5.015 -6.754 14.787 1.00 98.62 163 HIS A O 1
ATOM 1392 N N . GLU A 1 164 ? -4.525 -8.723 15.755 1.00 98.25 164 GLU A N 1
ATOM 1393 C CA . GLU A 1 164 ? -4.669 -8.257 17.145 1.00 98.25 164 GLU A CA 1
ATOM 1394 C C . GLU A 1 164 ? -3.826 -7.012 17.447 1.00 98.25 164 GLU A C 1
ATOM 1396 O O . GLU A 1 164 ? -4.352 -6.014 17.926 1.00 98.25 164 GLU A O 1
ATOM 1401 N N . SER A 1 165 ? -2.566 -6.984 17.013 1.00 97.88 165 SER A N 1
ATOM 1402 C CA . SER A 1 165 ? -1.681 -5.824 17.191 1.00 97.88 165 SER A CA 1
ATOM 1403 C C . SER A 1 165 ? -2.222 -4.560 16.513 1.00 97.88 165 SER A C 1
ATOM 1405 O O . SER A 1 165 ? -1.953 -3.440 16.950 1.00 97.88 165 SER A O 1
ATOM 1407 N N . ILE A 1 166 ? -2.954 -4.709 15.403 1.00 98.38 166 ILE A N 1
ATOM 1408 C CA . ILE A 1 166 ? -3.582 -3.584 14.697 1.00 98.38 166 ILE A CA 1
ATOM 1409 C C . ILE A 1 166 ? -4.836 -3.146 15.459 1.00 98.38 166 ILE A C 1
ATOM 1411 O O . ILE A 1 166 ? -5.069 -1.945 15.593 1.00 98.38 166 ILE A O 1
ATOM 1415 N N . GLN A 1 167 ? -5.618 -4.094 15.987 1.00 97.50 167 GLN A N 1
ATOM 1416 C CA . GLN A 1 167 ? -6.782 -3.807 16.833 1.00 97.50 167 GLN A CA 1
ATOM 1417 C C . GLN A 1 167 ? -6.388 -2.936 18.024 1.00 97.50 167 GLN A C 1
ATOM 1419 O O . GLN A 1 167 ? -6.982 -1.878 18.208 1.00 97.50 167 GLN A O 1
ATOM 1424 N N . GLU A 1 168 ? -5.339 -3.323 18.752 1.00 96.50 168 GLU A N 1
ATOM 1425 C CA . GLU A 1 168 ? -4.849 -2.594 19.926 1.00 96.50 168 GLU A CA 1
ATOM 1426 C C . GLU A 1 168 ? -4.589 -1.116 19.607 1.00 96.50 168 GLU A C 1
ATOM 1428 O O . GLU A 1 168 ? -5.158 -0.222 20.235 1.00 96.50 168 GLU A O 1
ATOM 1433 N N . VAL A 1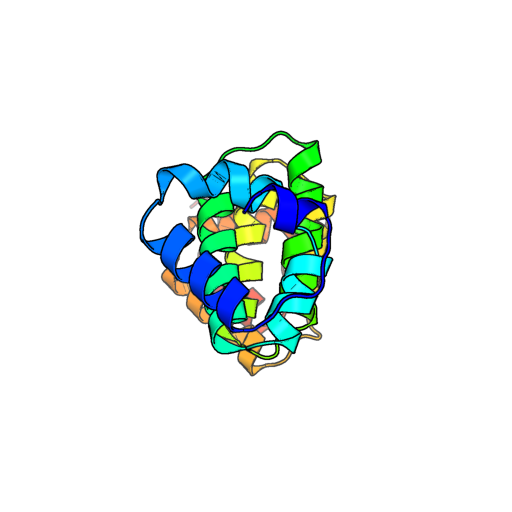 169 ? -3.817 -0.829 18.553 1.00 96.38 169 VAL A N 1
ATOM 1434 C CA . VAL A 1 169 ? -3.511 0.556 18.148 1.00 96.38 169 VAL A CA 1
ATOM 1435 C C . VAL A 1 169 ? -4.763 1.321 17.702 1.00 96.38 169 VAL A C 1
ATOM 1437 O O . VAL A 1 169 ? -4.865 2.538 17.911 1.00 96.38 169 VAL A O 1
ATOM 1440 N N . LEU A 1 170 ? -5.730 0.632 17.092 1.00 95.56 170 LEU A N 1
ATOM 1441 C CA . LEU A 1 170 ? -7.019 1.206 16.714 1.00 95.56 170 LEU A CA 1
ATOM 1442 C C . LEU A 1 170 ? -7.978 1.373 17.899 1.00 95.56 170 LEU A C 1
ATOM 1444 O O . LEU A 1 170 ? -9.012 2.008 17.712 1.00 95.56 170 LEU A O 1
ATOM 1448 N N . GLU A 1 171 ? -7.675 0.869 19.089 1.00 89.69 171 GLU A N 1
ATOM 1449 C CA . GLU A 1 171 ? -8.498 1.014 20.298 1.00 89.69 171 GLU A CA 1
ATOM 1450 C C . GLU A 1 171 ? -7.889 1.996 21.315 1.00 89.69 171 GLU A C 1
ATOM 1452 O O . GLU A 1 171 ? -8.627 2.568 22.111 1.00 89.69 171 GLU A O 1
ATOM 1457 N N . GLU A 1 172 ? -6.583 2.287 21.224 1.00 81.94 172 GLU A N 1
ATOM 1458 C CA . GLU A 1 172 ? -5.845 3.205 22.118 1.00 81.94 172 GLU A CA 1
ATOM 1459 C C . GLU A 1 172 ? -6.442 4.630 22.252 1.00 81.94 172 GLU A C 1
ATOM 1461 O O . GLU A 1 172 ? -6.179 5.296 23.251 1.00 81.94 172 GLU A O 1
ATOM 1466 N N . ASP A 1 173 ? -7.236 5.119 21.286 1.00 65.81 173 ASP A N 1
ATOM 1467 C CA . ASP A 1 173 ? -7.841 6.464 21.339 1.00 65.81 173 ASP A CA 1
ATOM 1468 C C . ASP A 1 173 ? -9.372 6.392 21.501 1.00 65.81 173 ASP A C 1
ATOM 1470 O O . ASP A 1 173 ? -10.025 5.766 20.651 1.00 65.81 173 ASP A O 1
ATOM 1474 N N . PRO A 1 174 ? -9.971 7.077 22.501 1.00 54.09 174 PRO A N 1
ATOM 1475 C CA . PRO A 1 174 ? -11.412 7.045 22.733 1.00 54.09 174 PRO A CA 1
ATOM 1476 C C . PRO A 1 174 ? -12.208 7.601 21.535 1.00 54.09 174 PRO A C 1
ATOM 1478 O O . PRO A 1 174 ? -11.704 8.435 20.770 1.00 54.09 174 PRO A O 1
ATOM 1481 N N . PRO A 1 175 ? -13.463 7.150 21.337 1.00 52.00 175 PRO A N 1
ATOM 1482 C CA . PRO A 1 175 ? -14.318 7.638 20.262 1.00 52.00 175 PRO A CA 1
ATOM 1483 C C . PRO A 1 175 ? -14.629 9.135 20.418 1.00 52.00 175 PRO A C 1
ATOM 1485 O O . PRO A 1 175 ? -14.688 9.664 21.522 1.00 52.00 175 PRO A O 1
ATOM 1488 N N . LEU A 1 176 ? -14.862 9.792 19.277 1.00 54.50 176 LEU A N 1
ATOM 1489 C CA . LEU A 1 176 ? -15.012 11.241 19.036 1.00 54.50 176 LEU A CA 1
ATOM 1490 C C . LEU A 1 176 ? -16.096 12.001 19.838 1.00 54.50 176 LEU A C 1
ATOM 1492 O O . LEU A 1 176 ? -16.328 13.168 19.538 1.00 54.50 176 LEU A O 1
ATOM 1496 N N . ASN A 1 177 ? -16.729 11.389 20.840 1.00 51.00 177 ASN A N 1
ATOM 1497 C CA . ASN A 1 177 ? -17.810 11.983 21.632 1.00 51.00 177 ASN A CA 1
ATOM 1498 C C . ASN A 1 177 ? -17.534 11.910 23.149 1.00 51.00 177 ASN A C 1
ATOM 1500 O O . ASN A 1 177 ? -18.404 11.486 23.911 1.00 51.00 177 ASN A O 1
ATOM 1504 N N . ALA A 1 178 ? -16.333 12.311 23.572 1.00 41.16 178 ALA A N 1
ATOM 1505 C CA . ALA A 1 178 ? -16.063 12.765 24.937 1.00 41.16 178 ALA A CA 1
ATOM 1506 C C . ALA A 1 178 ? -15.746 14.263 24.909 1.00 41.16 178 ALA A C 1
ATOM 1508 O O . ALA A 1 178 ? -14.967 14.668 24.013 1.00 41.16 178 ALA A O 1
#

Secondary structure (DSSP, 8-state):
-HHHHHTTPPP-HHHHHHHHHHHHH-GGGHHHHHHH--HHHHHHHHHH-HHHHHHHHHHHHHHHHHS---TTHHHHHHHHHHHHHHH---HHHHHHHHHHHHHHHHHHT-HHHHHHHHHHTSTTS-HHHHHHHHHHHHHH-HHHHHHHHHHHHTTT--GGGS-HHHHHHHHSS--S--

pLDDT: mean 92.94, std 9.62, range [41.16, 98.75]

Radius of gyration: 16.68 Å; chains: 1; bounding box: 39×30×50 Å

Sequence (178 aa):
MVDKLKLETSWKIEDIEKLFFYLKKNPEERTPLFWEMSEKNFHAFFECDIDFFKSISLRYFDWFYSSSFSFDYCDVIADRVWSVYSISNDLELKSEAALKLSKLAARHNRWYVMEYVVKMCSPRIDEMLAARISIEIKIAGRWVKRDFRSCVERLSRTVKSYHESIQEVLEEDPPLNA

Foldseek 3Di:
DLVCQQVLDQDAPVNLVVVLVCCVVCVVCCVSNLLSHALSNLVSCCVHDVVSSLSVLLSSLVVVLPDDDDLVVLLRSLNNLLSSLVPDPDLVSLLSSLQSLLSSCLVSVNLSSLVSSLVSFAQPDDPVSNLSNLVVDVVVDDVSLVSNQSSQVSVVHGLNSGHPSNSVSSVVDDDPPD

Organism: Nonlabens ulvanivorans (NCBI:txid906888)